Protein AF-A0A7J4FWF9-F1 (afdb_monomer)

Nearest PDB structures (foldseek):
  6jyi-assembly1_A  TM=8.013E-01  e=6.173E-02  Bacillus cereus ATCC 14579
  5yhy-assembly1_A  TM=7.943E-01  e=8.087E-02  Lactococcus lactis subsp. lactis Il1403
  4rgu-assembly1_B-2  TM=6.456E-01  e=1.212E-01  Acinetobacter baylyi ADP1
  4rgr-assembly1_A  TM=7.468E-01  e=3.819E-01  Acinetobacter baylyi ADP1
  2z99-assembly1_A-2  TM=7.267E-01  e=6.126E-01  Mycobacterium tuberculosis

pLDDT: mean 86.33, std 8.79, range [66.19, 95.88]

Foldseek 3Di:
DDVVVLLVLLVCLVVVCFFPVSQCVVPPDCSVVSVVVCVVVQQKDWDDDPDPPDTIGIHGDPNVVVVSVVVD

Secondary structure (DSSP, 8-state):
--HHHHHHHHHHHHTT--BHHHHHHHS-SSHHHHHHHHHHTTSEEEE--SSTTSPPEEEE-HHHHHHHGGG-

Radius of gyration: 11.63 Å; Cα contacts (8 Å, |Δi|>4): 77; chains: 1; bounding box: 23×35×27 Å

Structure (mmCIF, N/CA/C/O backbone):
data_AF-A0A7J4FWF9-F1
#
_entry.id   AF-A0A7J4FWF9-F1
#
loop_
_atom_site.group_PDB
_atom_site.id
_atom_site.type_symbol
_atom_site.label_atom_id
_atom_site.label_alt_id
_atom_site.label_comp_id
_atom_site.label_asym_id
_atom_site.label_entity_id
_atom_site.label_seq_id
_atom_site.pdbx_PDB_ins_code
_atom_site.Cartn_x
_atom_site.Cartn_y
_atom_site.Cartn_z
_atom_site.occupancy
_atom_site.B_iso_or_equiv
_atom_site.auth_seq_id
_atom_site.auth_comp_id
_atom_site.auth_asym_id
_atom_site.auth_atom_id
_atom_site.pdbx_PDB_model_num
ATOM 1 N N . MET A 1 1 ? -1.134 -1.135 -16.732 1.00 68.19 1 MET A N 1
ATOM 2 C CA . MET A 1 1 ? -0.749 -1.212 -15.303 1.00 68.19 1 MET A CA 1
ATOM 3 C C . MET A 1 1 ? -0.377 -2.659 -14.996 1.00 68.19 1 MET A C 1
ATOM 5 O O . MET A 1 1 ? -1.178 -3.527 -15.314 1.00 68.19 1 MET A O 1
ATOM 9 N N . LYS A 1 2 ? 0.837 -2.942 -14.501 1.00 82.12 2 LYS A N 1
ATOM 10 C CA . LYS A 1 2 ? 1.327 -4.327 -14.342 1.00 82.12 2 LYS A CA 1
ATOM 11 C C . LYS A 1 2 ? 0.927 -4.897 -12.979 1.00 82.12 2 LYS A C 1
ATOM 13 O O . LYS A 1 2 ? 1.221 -4.272 -11.962 1.00 82.12 2 LYS A O 1
ATOM 18 N N . ILE A 1 3 ? 0.294 -6.071 -12.957 1.00 87.19 3 ILE A N 1
ATOM 19 C CA . ILE A 1 3 ? -0.195 -6.707 -11.722 1.00 87.19 3 ILE A CA 1
ATOM 20 C C . ILE A 1 3 ? 0.941 -7.021 -10.739 1.00 87.19 3 ILE A C 1
ATOM 22 O O . ILE A 1 3 ? 0.818 -6.746 -9.552 1.00 87.19 3 ILE A O 1
ATOM 26 N N . GLU A 1 4 ? 2.103 -7.436 -11.243 1.00 88.44 4 GLU A N 1
ATOM 27 C CA . GLU A 1 4 ? 3.322 -7.678 -10.457 1.00 88.44 4 GLU A CA 1
ATOM 28 C C . GLU A 1 4 ? 3.776 -6.448 -9.662 1.00 88.44 4 GLU A C 1
ATOM 30 O O . GLU A 1 4 ? 4.280 -6.557 -8.548 1.00 88.44 4 GLU A O 1
ATOM 35 N N . ALA A 1 5 ? 3.604 -5.251 -10.228 1.00 88.50 5 ALA A N 1
ATOM 36 C CA . ALA A 1 5 ? 3.991 -4.017 -9.560 1.00 88.50 5 ALA A CA 1
ATOM 37 C C . ALA A 1 5 ? 3.012 -3.640 -8.442 1.00 88.50 5 ALA A C 1
ATOM 39 O O . ALA A 1 5 ? 3.441 -3.083 -7.431 1.00 88.50 5 ALA A O 1
ATOM 40 N N . LEU A 1 6 ? 1.729 -3.984 -8.598 1.00 89.75 6 LEU A N 1
ATOM 41 C CA . LEU A 1 6 ? 0.737 -3.868 -7.532 1.00 89.75 6 LEU A CA 1
ATOM 42 C C . LEU A 1 6 ? 1.023 -4.873 -6.413 1.00 89.75 6 LEU A C 1
ATOM 44 O O . LEU A 1 6 ? 1.078 -4.472 -5.257 1.00 89.75 6 LEU A O 1
ATOM 48 N N . VAL A 1 7 ? 1.260 -6.144 -6.745 1.00 92.12 7 VAL A N 1
ATOM 49 C CA . VAL A 1 7 ? 1.603 -7.186 -5.760 1.00 92.12 7 VAL A CA 1
ATOM 50 C C . VAL A 1 7 ? 2.855 -6.789 -4.979 1.00 92.12 7 VAL A C 1
ATOM 52 O O . VAL A 1 7 ? 2.835 -6.781 -3.751 1.00 92.12 7 VAL A O 1
ATOM 55 N N . TRP A 1 8 ? 3.912 -6.360 -5.673 1.00 91.81 8 TRP A N 1
ATOM 56 C CA . TRP A 1 8 ? 5.123 -5.849 -5.032 1.00 91.81 8 TRP A CA 1
ATOM 57 C C . TRP A 1 8 ? 4.830 -4.670 -4.088 1.00 91.81 8 TRP A C 1
ATOM 5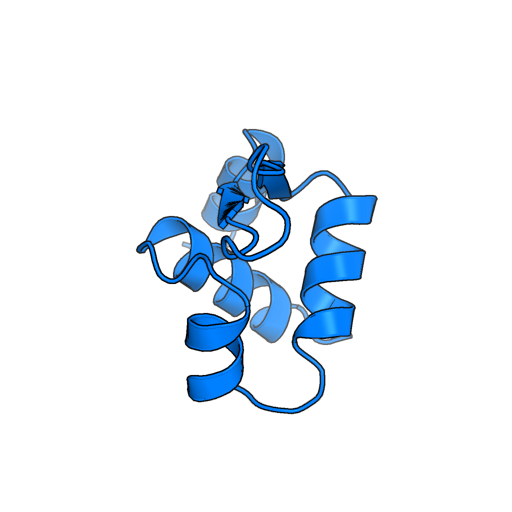9 O O . TRP A 1 8 ? 5.296 -4.674 -2.953 1.00 91.81 8 TRP A O 1
ATOM 69 N N . LEU A 1 9 ? 4.019 -3.692 -4.511 1.00 91.94 9 LEU A N 1
ATOM 70 C CA . LEU A 1 9 ? 3.636 -2.559 -3.662 1.00 91.94 9 LEU A CA 1
ATOM 71 C C . LEU A 1 9 ? 2.939 -3.020 -2.372 1.00 91.94 9 LEU A C 1
ATOM 73 O O . LEU A 1 9 ? 3.230 -2.491 -1.301 1.00 91.94 9 LEU A O 1
ATOM 77 N N . LEU A 1 10 ? 2.018 -3.982 -2.465 1.00 92.94 10 LEU A N 1
ATOM 78 C CA . LEU A 1 10 ? 1.292 -4.487 -1.299 1.00 92.94 10 LEU A CA 1
ATOM 79 C C . LEU A 1 10 ? 2.229 -5.232 -0.333 1.00 92.94 10 LEU A C 1
ATOM 81 O O . LEU A 1 10 ? 2.157 -4.964 0.866 1.00 92.94 10 LEU A O 1
ATOM 85 N N . LYS A 1 11 ? 3.168 -6.046 -0.843 1.00 93.25 11 LYS A N 1
ATOM 86 C CA . LYS A 1 11 ? 4.220 -6.703 -0.032 1.00 93.25 11 LYS A CA 1
ATOM 87 C C . LYS A 1 11 ? 5.121 -5.691 0.683 1.00 93.25 11 LYS A C 1
ATOM 89 O O . LYS A 1 11 ? 5.478 -5.858 1.849 1.00 93.25 11 LYS A O 1
ATOM 94 N N . GLU A 1 12 ? 5.482 -4.601 0.012 1.00 92.94 12 GLU A N 1
ATOM 95 C CA . GLU A 1 12 ? 6.279 -3.533 0.626 1.00 92.94 12 GLU A CA 1
ATOM 96 C C . GLU A 1 12 ? 5.514 -2.816 1.748 1.00 92.94 12 GLU A C 1
ATOM 98 O O . GLU A 1 12 ? 6.073 -2.541 2.809 1.00 92.94 12 GLU A O 1
ATOM 103 N N . ILE A 1 13 ? 4.219 -2.550 1.559 1.00 91.69 13 ILE A N 1
ATOM 104 C CA . ILE A 1 13 ? 3.387 -1.925 2.597 1.00 91.69 13 ILE A CA 1
ATOM 105 C C . ILE A 1 13 ? 3.217 -2.857 3.804 1.00 91.69 13 ILE A C 1
ATOM 107 O O . ILE A 1 13 ? 3.258 -2.380 4.939 1.00 91.69 13 ILE A O 1
ATOM 111 N N . GLU A 1 14 ? 3.050 -4.159 3.574 1.00 92.25 14 GLU A N 1
ATOM 112 C CA . GLU A 1 14 ? 2.959 -5.174 4.629 1.00 92.25 14 GLU A CA 1
ATOM 113 C C . GLU A 1 14 ? 4.257 -5.306 5.435 1.00 92.25 14 GLU A C 1
ATOM 115 O O . GLU A 1 14 ? 4.228 -5.292 6.663 1.00 92.25 14 GLU A O 1
ATOM 120 N N . SER A 1 15 ? 5.408 -5.301 4.759 1.00 88.62 15 SER A N 1
ATOM 121 C CA . SER A 1 15 ? 6.747 -5.339 5.373 1.00 88.62 15 SER A CA 1
ATOM 122 C C . SER A 1 15 ? 7.198 -4.010 6.005 1.00 88.62 15 SER A C 1
ATOM 124 O O . SER A 1 15 ? 8.386 -3.791 6.234 1.00 88.62 15 SER A O 1
ATOM 126 N N . SER A 1 16 ? 6.263 -3.108 6.314 1.00 82.94 16 SER A N 1
ATOM 127 C CA . SER A 1 16 ? 6.506 -1.792 6.931 1.00 82.94 16 SER A CA 1
ATOM 128 C C . SER A 1 16 ? 7.269 -0.768 6.076 1.00 82.94 16 SER A C 1
ATOM 130 O O . SER A 1 16 ? 7.545 0.338 6.547 1.00 82.94 16 SER A O 1
ATOM 132 N N . ASN A 1 17 ? 7.510 -1.027 4.786 1.00 82.69 17 ASN A N 1
ATOM 133 C CA . ASN A 1 17 ? 7.982 -0.01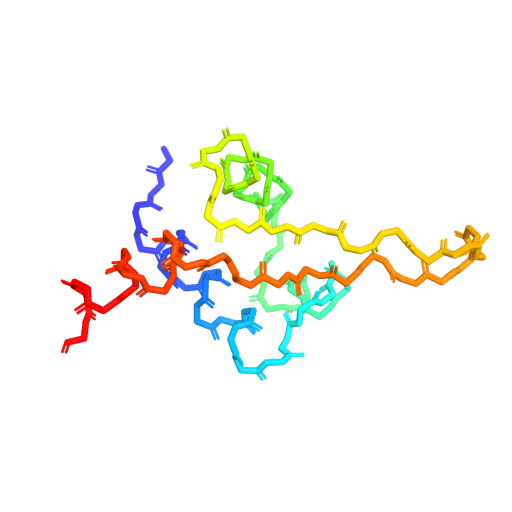5 3.828 1.00 82.69 17 ASN A CA 1
ATOM 134 C C . ASN A 1 17 ? 6.813 0.841 3.326 1.00 82.69 17 ASN A C 1
ATOM 136 O O . ASN A 1 17 ? 6.544 0.977 2.137 1.00 82.69 17 ASN A O 1
ATOM 140 N N . ASN A 1 18 ? 6.087 1.441 4.262 1.00 83.75 18 ASN A N 1
ATOM 141 C CA . ASN A 1 18 ? 4.737 1.948 4.042 1.00 83.75 18 ASN A CA 1
ATOM 142 C C . ASN A 1 18 ? 4.651 3.475 3.902 1.00 83.75 18 ASN A C 1
ATOM 144 O O . ASN A 1 18 ? 3.572 4.056 4.015 1.00 83.75 18 ASN A O 1
ATOM 148 N N . THR A 1 19 ? 5.773 4.147 3.644 1.00 85.75 19 THR A N 1
ATOM 149 C CA . THR A 1 19 ? 5.796 5.585 3.349 1.00 85.75 19 THR A CA 1
ATOM 150 C C . THR A 1 19 ? 6.180 5.819 1.898 1.00 85.75 19 THR A C 1
ATOM 152 O O . THR A 1 19 ? 6.984 5.085 1.326 1.00 85.75 19 THR A O 1
ATOM 155 N N . LEU A 1 20 ? 5.658 6.895 1.301 1.00 85.75 20 LEU A N 1
ATOM 156 C CA . LEU A 1 20 ? 5.981 7.249 -0.086 1.00 85.75 20 LEU A CA 1
ATOM 157 C C . LEU A 1 20 ? 7.498 7.375 -0.315 1.00 8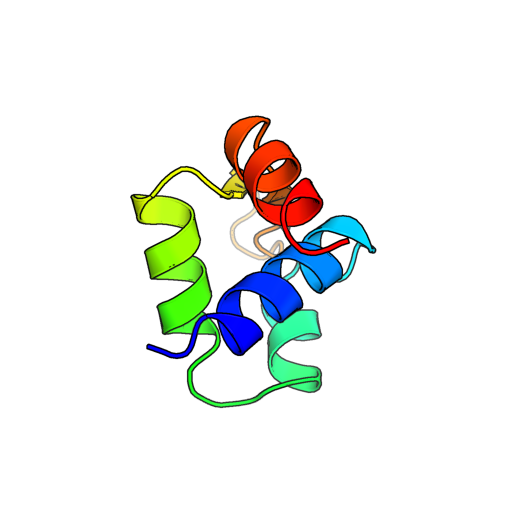5.75 20 LEU A C 1
ATOM 159 O O . LEU A 1 20 ? 7.993 6.998 -1.371 1.00 85.75 20 LEU A O 1
ATOM 163 N N . TYR A 1 21 ? 8.226 7.890 0.678 1.00 85.06 21 TYR A N 1
ATOM 164 C CA . TYR A 1 21 ? 9.681 8.026 0.627 1.00 85.06 21 TYR A CA 1
ATOM 165 C C . TYR A 1 21 ? 10.383 6.668 0.473 1.00 85.06 21 TYR A C 1
ATOM 167 O O . TYR A 1 21 ? 11.197 6.501 -0.433 1.00 85.06 21 TYR A O 1
ATOM 175 N N . LEU A 1 22 ? 10.033 5.691 1.317 1.00 84.94 22 LEU A N 1
ATOM 176 C CA . LEU A 1 22 ? 10.624 4.350 1.273 1.00 84.94 22 LEU A CA 1
ATOM 177 C C . LEU A 1 22 ? 10.275 3.627 -0.033 1.00 84.94 22 LEU A C 1
ATOM 179 O O . LEU A 1 22 ? 11.150 3.051 -0.676 1.00 84.94 22 LEU A O 1
ATOM 183 N N . LEU A 1 23 ? 9.020 3.740 -0.470 1.00 85.12 23 LEU A N 1
ATOM 184 C CA . LEU A 1 23 ? 8.541 3.124 -1.706 1.00 85.12 23 LEU A CA 1
ATOM 185 C C . LEU A 1 23 ? 9.228 3.701 -2.956 1.00 85.12 23 LEU A C 1
ATOM 187 O O . LEU A 1 23 ? 9.635 2.947 -3.841 1.00 85.12 23 LEU A O 1
ATOM 191 N N . ARG A 1 24 ? 9.424 5.028 -3.015 1.00 84.12 24 ARG A N 1
ATOM 192 C CA . ARG A 1 24 ? 10.148 5.690 -4.118 1.00 84.12 24 ARG A CA 1
ATOM 193 C C . ARG A 1 24 ? 11.604 5.254 -4.208 1.00 84.12 24 ARG A C 1
ATOM 195 O O . ARG A 1 24 ? 12.099 5.084 -5.316 1.00 84.12 24 ARG A O 1
ATOM 202 N N . LYS A 1 25 ? 12.271 5.047 -3.066 1.00 82.25 25 LYS A N 1
ATOM 203 C CA . LYS A 1 25 ? 13.675 4.613 -3.022 1.00 82.25 25 LYS A CA 1
ATOM 204 C C . LYS A 1 25 ? 13.885 3.260 -3.715 1.00 82.25 25 LYS A C 1
ATOM 206 O O . LYS A 1 25 ? 14.944 3.040 -4.286 1.00 82.25 25 LYS A O 1
ATOM 211 N N . LYS A 1 26 ? 12.885 2.372 -3.680 1.00 77.56 26 LYS A N 1
ATOM 212 C CA . LYS A 1 26 ? 12.959 1.037 -4.291 1.00 77.56 26 LYS A CA 1
ATOM 213 C C . LYS A 1 26 ? 12.456 0.979 -5.740 1.00 77.56 26 LYS A C 1
ATOM 215 O O . LYS A 1 26 ? 12.901 0.118 -6.491 1.00 77.56 26 LYS A O 1
ATOM 220 N N . ARG A 1 27 ? 11.527 1.855 -6.155 1.00 73.44 27 ARG A N 1
ATOM 221 C CA . ARG A 1 27 ? 10.974 1.860 -7.527 1.00 73.44 27 ARG A CA 1
ATOM 222 C C . ARG A 1 27 ? 10.444 3.249 -7.902 1.00 73.44 27 ARG A C 1
ATOM 224 O O . ARG A 1 27 ? 9.541 3.768 -7.247 1.00 73.44 27 ARG A O 1
ATOM 231 N N . SER A 1 28 ? 10.991 3.868 -8.953 1.00 70.69 28 SER A N 1
ATOM 232 C CA . SER A 1 28 ? 11.004 5.341 -9.047 1.00 70.69 28 SER A CA 1
ATOM 233 C C . SER A 1 28 ? 10.388 5.984 -10.305 1.00 70.69 28 SER A C 1
ATOM 235 O O . SER A 1 28 ? 10.984 6.865 -10.909 1.00 70.69 28 SER A O 1
ATOM 237 N N . SER A 1 29 ? 9.135 5.705 -10.650 1.00 66.88 29 SER A N 1
ATOM 238 C CA . SER A 1 29 ? 8.384 6.692 -11.466 1.00 66.88 29 SER A CA 1
ATOM 239 C C . SER A 1 29 ? 6.880 6.563 -11.295 1.00 66.88 29 SER A C 1
ATOM 241 O O . SER A 1 29 ? 6.200 7.530 -10.979 1.00 66.88 29 SER A O 1
ATOM 243 N N . ILE A 1 30 ? 6.386 5.335 -11.362 1.00 76.62 30 ILE A N 1
ATOM 244 C CA . ILE A 1 30 ? 4.950 5.021 -11.397 1.00 76.62 30 ILE A CA 1
ATOM 245 C C . ILE A 1 30 ? 4.367 4.585 -10.040 1.00 76.62 30 ILE A C 1
ATOM 247 O O . ILE A 1 30 ? 3.231 4.130 -9.951 1.00 76.62 30 ILE A O 1
ATOM 251 N N . ILE A 1 31 ? 5.133 4.725 -8.949 1.00 85.50 31 ILE A N 1
ATOM 252 C CA . ILE A 1 31 ? 4.697 4.328 -7.596 1.00 85.50 31 ILE A CA 1
ATOM 253 C C . ILE A 1 31 ? 3.444 5.087 -7.146 1.00 85.50 31 ILE A C 1
ATOM 255 O O . ILE A 1 31 ? 2.585 4.534 -6.464 1.00 85.50 31 ILE A O 1
ATOM 259 N N . VAL A 1 32 ? 3.331 6.356 -7.545 1.00 86.19 32 VAL A N 1
ATOM 260 C CA . VAL A 1 32 ? 2.200 7.215 -7.186 1.00 86.19 32 VAL A CA 1
ATOM 261 C C . VAL A 1 32 ? 0.928 6.724 -7.871 1.00 86.19 32 VAL A C 1
ATOM 263 O O . VAL A 1 32 ? -0.117 6.666 -7.227 1.00 86.19 32 VAL A O 1
ATOM 266 N N . ASP A 1 33 ? 1.023 6.280 -9.124 1.00 89.00 33 ASP A N 1
ATOM 267 C CA . ASP A 1 33 ? -0.110 5.717 -9.860 1.00 89.00 33 ASP A CA 1
ATOM 268 C C . ASP A 1 33 ? -0.587 4.411 -9.230 1.00 89.00 33 ASP A C 1
ATOM 270 O O . ASP A 1 33 ? -1.787 4.224 -9.034 1.00 89.00 33 ASP A O 1
ATOM 274 N N . TYR A 1 34 ? 0.343 3.545 -8.815 1.00 89.81 34 TYR A N 1
ATOM 275 C CA . TYR A 1 34 ? -0.002 2.309 -8.111 1.00 89.81 34 TYR A CA 1
ATOM 276 C C . TYR A 1 34 ? -0.619 2.565 -6.736 1.00 89.81 34 TYR A C 1
ATOM 278 O O . TYR A 1 34 ? -1.602 1.916 -6.389 1.00 89.81 34 TYR A O 1
ATOM 286 N N . LEU A 1 35 ? -0.112 3.534 -5.969 1.00 90.81 35 LEU A N 1
ATOM 287 C CA . LEU A 1 35 ? -0.710 3.937 -4.692 1.00 90.81 35 LEU A CA 1
ATOM 288 C C . LEU A 1 35 ? -2.121 4.501 -4.888 1.00 90.81 35 LEU A C 1
ATOM 290 O O . LEU A 1 35 ? -3.041 4.150 -4.149 1.00 90.81 35 LEU A O 1
ATOM 294 N N . ASN A 1 36 ? -2.310 5.346 -5.902 1.00 91.12 36 ASN A N 1
ATOM 295 C CA . ASN A 1 36 ? -3.614 5.905 -6.240 1.00 91.12 36 ASN A CA 1
ATOM 296 C C . ASN A 1 36 ? -4.593 4.813 -6.672 1.00 91.12 36 ASN A C 1
ATOM 298 O O . ASN A 1 36 ? -5.728 4.792 -6.192 1.00 91.12 36 ASN A O 1
ATOM 302 N N . TYR A 1 37 ? -4.156 3.889 -7.528 1.00 92.75 37 TYR A N 1
ATOM 303 C CA . TYR A 1 37 ? -4.955 2.744 -7.943 1.00 92.75 37 TYR A CA 1
ATOM 304 C C . TYR A 1 37 ? -5.315 1.853 -6.750 1.00 92.75 37 TYR A C 1
ATOM 306 O O . TYR A 1 37 ? -6.493 1.560 -6.541 1.00 92.75 37 TYR A O 1
ATOM 314 N N . ALA A 1 38 ? -4.336 1.481 -5.924 1.00 93.38 38 ALA A N 1
ATOM 315 C CA . ALA A 1 38 ? -4.546 0.635 -4.756 1.00 93.38 38 ALA A CA 1
ATOM 316 C C . ALA A 1 38 ? -5.524 1.270 -3.761 1.00 93.38 38 ALA A C 1
ATOM 318 O O . ALA A 1 38 ? -6.397 0.588 -3.221 1.00 93.38 38 ALA A O 1
ATOM 319 N N . ARG A 1 39 ? -5.434 2.591 -3.565 1.00 94.06 39 ARG A N 1
ATOM 320 C CA . ARG A 1 39 ? -6.352 3.340 -2.704 1.00 94.06 39 ARG A CA 1
ATOM 321 C C . ARG A 1 39 ? -7.762 3.403 -3.287 1.00 94.06 39 ARG A C 1
ATOM 323 O O . ARG A 1 39 ? -8.718 3.149 -2.565 1.00 94.06 39 ARG A O 1
ATOM 330 N N . ARG A 1 40 ? -7.904 3.718 -4.581 1.00 94.12 40 ARG A N 1
ATOM 331 C CA . ARG A 1 40 ? -9.212 3.780 -5.267 1.00 94.12 40 ARG A CA 1
ATOM 332 C C . ARG A 1 40 ? -9.939 2.436 -5.253 1.00 94.12 40 ARG A C 1
ATOM 334 O O . ARG A 1 40 ? -11.153 2.413 -5.125 1.00 94.12 40 ARG A O 1
ATOM 341 N N . ASN A 1 41 ? -9.199 1.333 -5.332 1.00 94.50 41 ASN A N 1
ATOM 342 C CA . ASN A 1 41 ? -9.761 -0.018 -5.295 1.00 94.50 41 ASN A CA 1
ATOM 343 C C . ASN A 1 41 ? -9.928 -0.577 -3.872 1.00 94.50 41 ASN A C 1
ATOM 345 O O .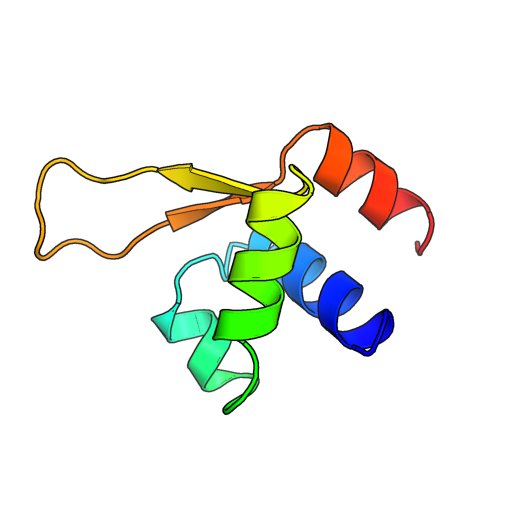 ASN A 1 41 ? -10.387 -1.711 -3.711 1.00 94.50 41 ASN A O 1
ATOM 349 N N . GLY A 1 42 ? -9.569 0.196 -2.843 1.00 95.69 42 GLY A N 1
ATOM 350 C CA . GLY A 1 42 ? -9.728 -0.190 -1.444 1.00 95.69 42 GLY A CA 1
ATOM 351 C C . GLY A 1 42 ? -8.756 -1.268 -0.968 1.00 95.69 42 GLY A C 1
ATOM 352 O O . GLY A 1 42 ? -9.038 -1.914 0.035 1.00 95.69 42 GLY A O 1
ATOM 353 N N . PHE A 1 43 ? -7.629 -1.484 -1.654 1.00 95.69 43 PHE A N 1
ATOM 354 C CA . PHE A 1 43 ? -6.574 -2.401 -1.199 1.00 95.69 43 PHE A CA 1
ATOM 355 C C . PHE A 1 43 ? -5.728 -1.798 -0.072 1.00 95.69 43 PHE A C 1
ATOM 357 O O . PHE A 1 43 ? -5.196 -2.524 0.764 1.00 95.69 43 PHE A O 1
ATOM 364 N N . ILE A 1 44 ? -5.618 -0.466 -0.034 1.00 95.31 44 ILE A N 1
ATOM 365 C CA . ILE A 1 44 ? -4.860 0.254 0.991 1.00 95.31 44 ILE A CA 1
ATOM 366 C C . ILE A 1 44 ? -5.647 1.432 1.555 1.00 95.31 44 ILE A C 1
ATOM 368 O O . ILE A 1 44 ? -6.445 2.063 0.859 1.00 95.31 44 ILE A O 1
ATOM 372 N N . THR A 1 45 ? -5.354 1.779 2.802 1.00 94.06 45 THR A N 1
ATOM 373 C CA . THR A 1 45 ? -5.746 3.040 3.435 1.00 94.06 45 THR A CA 1
ATOM 374 C C . THR A 1 45 ? -4.523 3.917 3.654 1.00 94.06 45 THR A C 1
ATOM 376 O O . THR A 1 45 ? -3.381 3.459 3.625 1.00 94.06 45 THR A O 1
ATOM 379 N N . VAL A 1 46 ? -4.764 5.214 3.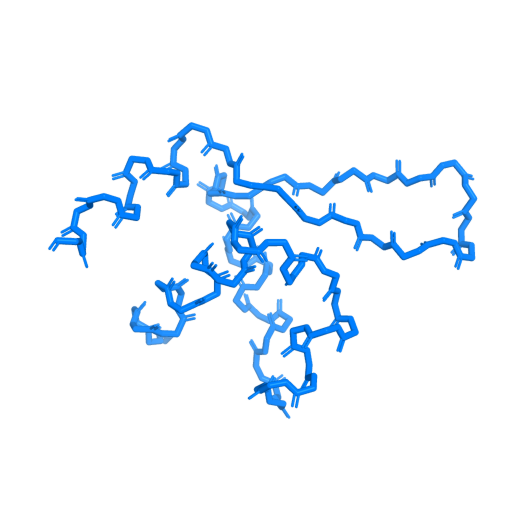842 1.00 90.44 46 VAL A N 1
ATOM 380 C CA . VAL A 1 46 ? -3.732 6.170 4.239 1.00 90.44 46 VAL A CA 1
ATOM 381 C C . VAL A 1 46 ? -4.167 6.824 5.537 1.00 90.44 46 VAL A C 1
ATOM 383 O O . VAL A 1 46 ? -5.230 7.445 5.588 1.00 90.44 46 VAL A O 1
ATOM 386 N N . LYS A 1 47 ? -3.355 6.700 6.586 1.00 82.88 47 LYS A N 1
ATOM 387 C CA . LYS A 1 47 ? -3.551 7.501 7.794 1.00 82.88 47 LYS A CA 1
ATOM 388 C C . LYS A 1 47 ? -2.957 8.880 7.532 1.00 82.88 47 LYS A C 1
ATOM 390 O O . LYS A 1 47 ? -1.749 9.017 7.315 1.00 82.88 47 LYS A O 1
ATOM 395 N N . LYS A 1 48 ? -3.819 9.900 7.488 1.00 67.12 48 LYS A N 1
ATOM 396 C CA . LYS A 1 48 ? -3.369 11.290 7.599 1.00 67.12 48 LYS A CA 1
ATOM 397 C C . LYS A 1 48 ? -2.910 11.477 9.041 1.00 67.12 48 LYS A C 1
ATOM 399 O O . LYS A 1 48 ? -3.649 11.134 9.953 1.00 67.12 48 LYS A O 1
ATOM 404 N N . GLN A 1 49 ? -1.681 11.938 9.2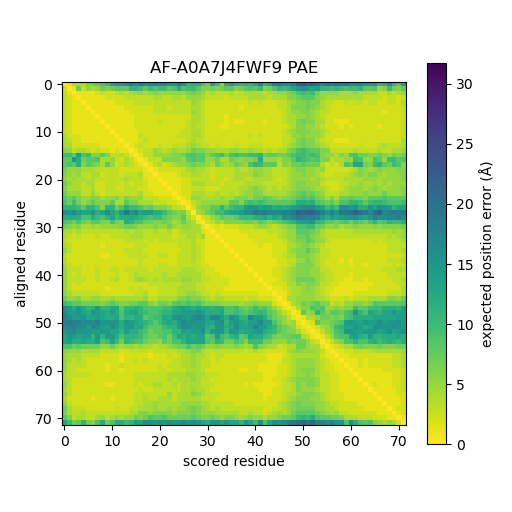24 1.00 70.44 49 GLN A N 1
ATOM 405 C CA . GLN A 1 49 ? -1.241 12.420 10.527 1.00 70.44 49 GLN A CA 1
ATOM 406 C C . GLN A 1 49 ? -1.689 13.879 10.648 1.00 7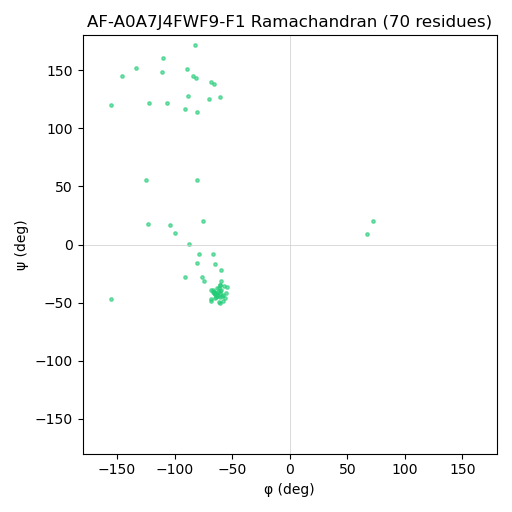0.44 49 GLN A C 1
ATOM 408 O O . GLN A 1 49 ? -1.700 14.582 9.636 1.00 70.44 49 GLN A O 1
ATOM 413 N N . ASP A 1 50 ? -2.061 14.317 11.851 1.00 70.81 50 ASP A N 1
ATOM 414 C CA . ASP A 1 50 ? -2.531 15.690 12.108 1.00 70.81 50 ASP A CA 1
A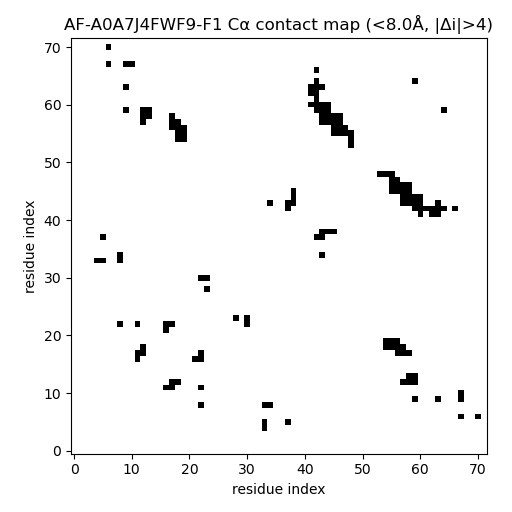TOM 415 C C . ASP A 1 50 ? -1.486 16.757 11.748 1.00 70.81 50 ASP A C 1
ATOM 417 O O . ASP A 1 50 ? -1.817 17.900 11.453 1.00 70.81 50 ASP A O 1
ATOM 421 N N . ASP A 1 51 ? -0.213 16.363 11.705 1.00 72.38 51 ASP A N 1
ATOM 422 C CA . ASP A 1 51 ? 0.888 17.214 11.285 1.00 72.38 51 ASP A CA 1
ATOM 423 C C . ASP A 1 51 ? 1.149 17.075 9.766 1.00 72.38 51 ASP A C 1
ATOM 425 O O . ASP A 1 51 ? 1.563 16.002 9.306 1.00 72.38 51 ASP A O 1
ATOM 429 N N . PRO A 1 52 ? 0.976 18.148 8.969 1.00 66.19 52 PRO A N 1
ATOM 430 C CA . PRO A 1 52 ? 1.211 18.133 7.524 1.00 66.19 52 PRO A CA 1
ATOM 431 C C . PRO A 1 52 ? 2.681 17.902 7.137 1.00 66.19 52 PRO A C 1
ATOM 433 O O . PRO A 1 52 ? 2.955 17.536 5.991 1.00 66.19 52 PRO A O 1
ATOM 436 N N . ARG A 1 53 ? 3.633 18.082 8.065 1.00 69.62 53 ARG A N 1
ATOM 437 C CA . ARG A 1 53 ? 5.055 17.754 7.862 1.00 69.62 53 ARG A CA 1
ATOM 438 C C . ARG A 1 53 ? 5.336 16.264 8.055 1.00 69.62 53 ARG A C 1
ATOM 440 O O . ARG A 1 53 ? 6.386 15.779 7.624 1.00 69.62 53 ARG A O 1
ATOM 447 N N . LYS A 1 54 ? 4.419 15.512 8.674 1.00 70.06 54 LYS A N 1
ATOM 448 C CA . LYS A 1 54 ? 4.583 14.071 8.880 1.00 70.06 54 LYS A CA 1
ATOM 449 C C . LYS A 1 54 ? 4.205 13.279 7.632 1.00 70.06 54 LYS A C 1
ATOM 451 O O . LYS A 1 54 ? 3.284 13.589 6.879 1.00 70.06 54 LYS A O 1
ATOM 456 N N . LYS A 1 55 ? 4.964 12.208 7.402 1.00 77.69 55 LYS A N 1
ATOM 457 C CA . LYS A 1 55 ? 4.829 11.357 6.215 1.00 77.69 55 LYS A CA 1
ATOM 458 C C . LYS A 1 55 ? 3.479 10.632 6.232 1.00 77.69 55 LYS A C 1
ATOM 460 O O . LYS A 1 55 ? 3.063 10.098 7.260 1.00 77.69 55 LYS A O 1
ATOM 465 N N . LYS A 1 56 ? 2.830 10.557 5.065 1.00 84.12 56 LYS A N 1
ATOM 466 C CA . LYS A 1 56 ? 1.679 9.671 4.834 1.00 84.12 56 LYS A CA 1
ATOM 467 C C . LYS A 1 56 ? 2.111 8.221 5.054 1.00 84.12 56 LYS A C 1
ATOM 469 O O . LYS A 1 56 ? 3.083 7.783 4.433 1.00 84.12 56 LYS A O 1
ATOM 474 N N . ILE A 1 57 ? 1.378 7.515 5.910 1.00 88.69 57 ILE A N 1
ATOM 475 C CA . ILE A 1 57 ? 1.585 6.095 6.203 1.00 88.69 57 ILE A CA 1
ATOM 476 C C . ILE A 1 57 ? 0.463 5.315 5.526 1.00 88.69 57 ILE A C 1
ATOM 478 O O . ILE A 1 57 ? -0.720 5.578 5.766 1.00 88.69 57 ILE A O 1
ATOM 482 N N . TYR A 1 58 ? 0.843 4.386 4.658 1.00 91.56 58 TYR A N 1
ATOM 483 C CA . TYR A 1 58 ? -0.067 3.472 3.986 1.00 91.56 58 TYR A CA 1
ATOM 484 C C . TYR A 1 58 ? -0.258 2.208 4.825 1.00 91.56 58 TYR A C 1
ATOM 486 O O . TYR A 1 58 ? 0.605 1.810 5.604 1.00 91.56 58 TYR A O 1
ATOM 494 N N . SER A 1 59 ? -1.409 1.566 4.711 1.00 93.69 59 SER A N 1
ATOM 495 C CA . SER A 1 59 ? -1.686 0.305 5.403 1.00 93.69 59 SER A CA 1
ATOM 496 C C . SER A 1 59 ? -2.568 -0.568 4.529 1.00 93.69 59 SER A C 1
ATOM 498 O O . SER A 1 59 ? -3.424 -0.045 3.816 1.00 93.69 59 SER A O 1
ATOM 500 N N . LEU A 1 60 ? -2.370 -1.886 4.574 1.00 94.44 60 LEU A N 1
ATOM 501 C CA . LEU A 1 60 ? -3.258 -2.818 3.887 1.00 94.44 60 LEU A CA 1
ATOM 502 C C . LEU A 1 60 ? -4.638 -2.826 4.549 1.00 94.44 60 LEU A C 1
ATOM 504 O O . LEU A 1 60 ? -4.755 -2.818 5.777 1.00 94.44 60 LEU A O 1
ATOM 508 N N . THR A 1 61 ? -5.679 -2.878 3.727 1.00 95.88 61 THR A N 1
ATOM 509 C CA . THR A 1 61 ? -7.020 -3.256 4.180 1.00 95.88 61 THR A CA 1
ATOM 510 C C . THR A 1 61 ? -7.144 -4.775 4.234 1.00 95.88 61 THR A C 1
ATOM 512 O O . THR A 1 61 ? -6.296 -5.500 3.711 1.00 95.88 61 THR A O 1
ATOM 515 N N . GLU A 1 62 ? -8.243 -5.276 4.796 1.00 95.50 62 GLU A N 1
ATOM 516 C CA . GLU A 1 62 ? -8.582 -6.699 4.700 1.00 95.50 62 GLU A CA 1
ATOM 517 C C . GLU A 1 62 ? -8.653 -7.170 3.237 1.00 95.50 62 GLU A C 1
ATOM 519 O O . GLU A 1 62 ? -8.098 -8.210 2.889 1.00 95.50 62 GLU A O 1
ATOM 524 N N . LYS A 1 63 ? -9.249 -6.359 2.351 1.00 95.88 63 LYS A N 1
ATOM 525 C CA . LYS A 1 63 ? -9.294 -6.630 0.907 1.00 95.88 63 LYS A CA 1
ATOM 526 C C . LYS A 1 63 ? -7.892 -6.703 0.294 1.00 95.88 63 LYS A C 1
ATOM 528 O O . LYS A 1 63 ? -7.638 -7.579 -0.525 1.00 95.88 63 LYS A O 1
ATOM 533 N N . GLY A 1 64 ? -6.993 -5.798 0.685 1.00 95.31 64 GLY A N 1
ATOM 534 C CA . GLY A 1 64 ? -5.595 -5.801 0.247 1.00 95.31 64 GLY A CA 1
ATOM 535 C C . GLY A 1 64 ? -4.855 -7.073 0.644 1.00 95.31 64 GLY A C 1
ATOM 536 O O . GLY A 1 64 ? -4.192 -7.666 -0.200 1.00 95.31 64 GLY A O 1
ATOM 537 N N . ARG A 1 65 ? -5.026 -7.523 1.893 1.00 95.31 65 ARG A N 1
ATOM 538 C CA . ARG A 1 65 ? -4.426 -8.772 2.392 1.00 95.31 65 ARG A CA 1
ATOM 539 C C . ARG A 1 65 ? -4.979 -10.004 1.678 1.00 95.31 65 ARG A C 1
ATOM 541 O O . ARG A 1 65 ? -4.202 -10.827 1.217 1.00 95.31 65 ARG A O 1
ATOM 548 N N . LYS A 1 66 ? -6.306 -10.098 1.512 1.00 95.75 66 LYS A N 1
ATOM 549 C CA . LYS A 1 66 ? -6.940 -11.206 0.770 1.00 95.75 66 LYS A CA 1
ATOM 550 C C . LYS A 1 66 ? -6.447 -11.286 -0.671 1.00 95.75 66 LYS A C 1
ATOM 552 O O . LYS A 1 66 ? -6.158 -12.372 -1.147 1.00 95.75 66 LYS A O 1
ATOM 557 N N . PHE A 1 67 ? -6.346 -10.143 -1.352 1.00 94.25 67 PHE A N 1
ATOM 558 C CA . PHE A 1 67 ? -5.790 -10.095 -2.702 1.00 94.25 67 PHE A CA 1
ATOM 559 C C . PHE A 1 67 ? -4.333 -10.555 -2.721 1.00 94.25 67 PHE A C 1
ATOM 561 O O . PHE A 1 67 ? -3.959 -11.324 -3.594 1.00 94.25 67 PHE A O 1
ATOM 568 N N . LEU A 1 68 ? -3.520 -10.104 -1.762 1.00 93.62 68 LEU A N 1
ATOM 569 C CA . LEU A 1 68 ? -2.111 -10.469 -1.699 1.00 93.62 68 LEU A CA 1
ATOM 570 C C . LEU A 1 68 ? -1.905 -11.980 -1.500 1.00 93.62 68 LEU A C 1
ATOM 572 O O . LEU A 1 68 ? -1.081 -12.558 -2.202 1.00 93.62 68 LEU A O 1
ATOM 576 N N . GLY A 1 69 ? -2.710 -12.614 -0.643 1.00 93.06 69 GLY A N 1
ATOM 577 C CA . GLY A 1 69 ? -2.672 -14.062 -0.409 1.00 93.06 69 GLY A CA 1
ATOM 578 C C . GLY A 1 69 ? -3.093 -14.930 -1.604 1.00 93.06 69 GLY A C 1
ATOM 579 O O . GLY A 1 69 ? -2.929 -16.138 -1.555 1.00 93.06 69 GLY A O 1
ATOM 580 N N . MET A 1 70 ? -3.618 -14.351 -2.693 1.00 92.31 70 MET A N 1
ATOM 581 C CA . MET A 1 70 ? -3.845 -15.082 -3.953 1.00 92.31 70 MET A CA 1
ATOM 582 C C . MET A 1 70 ? -2.559 -15.251 -4.786 1.00 92.31 70 MET A C 1
ATOM 584 O O . MET A 1 70 ? -2.587 -15.922 -5.815 1.00 92.31 70 MET A O 1
ATOM 588 N N . PHE A 1 71 ? -1.462 -14.599 -4.385 1.00 86.81 71 PHE A N 1
ATOM 589 C CA . PHE A 1 71 ? -0.164 -14.586 -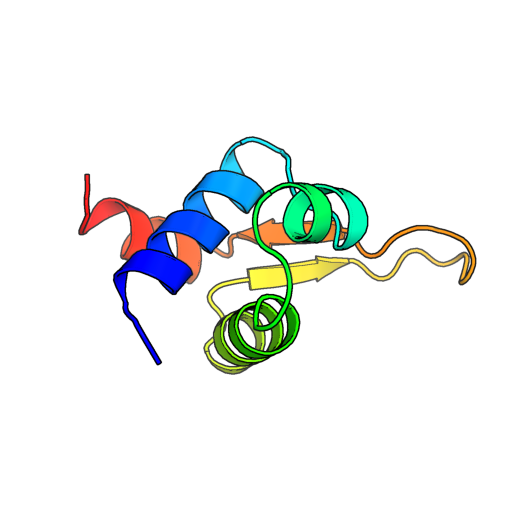5.075 1.00 86.81 71 PHE A CA 1
ATOM 590 C C . PHE A 1 71 ? 0.988 -15.070 -4.171 1.00 86.81 71 PHE A C 1
ATOM 592 O O . PHE A 1 71 ? 2.156 -14.753 -4.439 1.00 86.81 71 PHE A O 1
ATOM 599 N N . GLU A 1 72 ? 0.657 -15.761 -3.079 1.00 71.00 72 GLU A N 1
ATOM 600 C CA . GLU A 1 72 ? 1.575 -16.561 -2.255 1.00 71.00 72 GLU A CA 1
ATOM 601 C C . GLU A 1 72 ? 1.449 -18.036 -2.634 1.00 71.00 72 GLU A C 1
ATOM 603 O O . GLU A 1 72 ? 2.512 -18.690 -2.710 1.00 71.00 72 GLU A O 1
#

Mean predicted aligned error: 4.94 Å

Solvent-accessible surface area (backbone atoms only — not comparable to full-atom values): 4208 Å² total; per-residue (Å²): 136,62,67,68,60,50,52,50,50,53,53,35,28,72,72,66,43,23,31,67,69,57,42,42,76,77,46,83,80,62,53,64,58,49,52,51,50,35,41,75,72,48,27,32,48,68,52,80,55,95,47,87,89,52,75,55,37,44,38,70,32,74,60,26,50,59,57,50,64,77,78,112

Sequence (72 aa):
MKIEALVWLLKEIESSNNTLYLLRKKRSSIIVDYLNYARRNGFITVKKQDDPRKKKIYSLTEKGRKFLGMFE